Protein AF-A0A556SZ94-F1 (afdb_monomer_lite)

Organism: NCBI:txid1196095

Sequence (83 aa):
MASPNTIYLVTILNTKLKEKLSFFKKLLNPQKTTVNVVDNSTQSHQQNRFVDLTAELIANYHIIEKEAIFCSNIKIAMVAMVN

Radius of gyration: 13.95 Å; chains: 1; bounding box: 36×20×34 Å

Foldseek 3Di:
DDDPQEDEAEDADDPCLVVVLVVVCVVSVVVVHHYAYAHLYLADDDDDPSHPHYNVNLQVVFPDHNPQLHDPPVVSNVVRSVD

Structure (mmCIF, N/CA/C/O backbone):
data_AF-A0A556SZ94-F1
#
_entry.id   AF-A0A556SZ94-F1
#
loop_
_atom_site.group_PDB
_atom_site.id
_atom_site.type_symbol
_atom_site.label_atom_id
_atom_site.label_alt_id
_atom_site.label_comp_id
_atom_site.label_asym_id
_atom_site.label_entity_id
_atom_site.label_seq_id
_atom_site.pdbx_PDB_ins_code
_atom_site.Cartn_x
_atom_site.Cartn_y
_atom_site.Cartn_z
_atom_site.occupancy
_atom_site.B_iso_or_equiv
_atom_site.auth_seq_id
_atom_site.auth_comp_id
_atom_site.auth_asym_id
_atom_site.auth_atom_id
_atom_site.pdbx_PDB_model_num
ATOM 1 N N . MET A 1 1 ? -16.548 -0.786 -5.465 1.00 51.03 1 MET A N 1
ATOM 2 C CA . MET A 1 1 ? -17.180 0.375 -4.800 1.00 51.03 1 MET A CA 1
ATOM 3 C C . MET A 1 1 ? -16.722 0.374 -3.353 1.00 51.03 1 MET A C 1
ATOM 5 O O . MET A 1 1 ? -16.917 -0.636 -2.690 1.00 51.03 1 MET A O 1
ATOM 9 N N . ALA A 1 2 ? -16.040 1.424 -2.889 1.00 55.62 2 ALA A N 1
ATOM 10 C CA . ALA A 1 2 ? -15.685 1.537 -1.475 1.00 55.62 2 ALA A CA 1
ATOM 11 C C . ALA A 1 2 ? -16.973 1.690 -0.652 1.00 55.62 2 ALA A C 1
ATOM 13 O O . ALA A 1 2 ? -17.875 2.424 -1.057 1.00 55.62 2 ALA A O 1
ATOM 14 N N . SER A 1 3 ? -17.085 0.972 0.467 1.00 58.19 3 SER A N 1
ATOM 15 C CA . SER A 1 3 ? -18.198 1.191 1.393 1.00 58.19 3 SER A CA 1
ATOM 16 C C . SER A 1 3 ? -18.091 2.610 1.976 1.00 58.19 3 SER A C 1
ATOM 18 O O . SER A 1 3 ? -16.970 3.112 2.102 1.00 58.19 3 SER A O 1
ATOM 20 N N . PRO A 1 4 ? -19.202 3.262 2.363 1.00 69.81 4 PRO A N 1
ATOM 21 C CA . PRO A 1 4 ? -19.181 4.642 2.860 1.00 69.81 4 PRO A CA 1
ATOM 22 C C . PRO A 1 4 ? -18.296 4.867 4.105 1.00 69.81 4 PRO A C 1
ATOM 24 O O . PRO A 1 4 ? -18.010 6.013 4.430 1.00 69.81 4 PRO A O 1
ATOM 27 N N . ASN A 1 5 ? -17.788 3.802 4.743 1.00 84.38 5 ASN A N 1
ATOM 28 C CA . ASN A 1 5 ? -16.891 3.854 5.901 1.00 84.38 5 ASN A CA 1
ATOM 29 C C . ASN A 1 5 ? -15.534 3.168 5.643 1.00 84.38 5 ASN A C 1
ATOM 31 O O . ASN A 1 5 ? -14.984 2.526 6.537 1.00 84.38 5 ASN A O 1
ATOM 35 N N . THR A 1 6 ? -14.985 3.250 4.429 1.00 87.75 6 THR A N 1
ATOM 36 C CA . THR A 1 6 ? -13.641 2.728 4.127 1.00 87.75 6 THR A CA 1
ATOM 37 C C . THR A 1 6 ? -12.635 3.860 3.934 1.00 87.75 6 THR A C 1
ATOM 39 O O . THR A 1 6 ? -12.843 4.748 3.114 1.00 87.75 6 THR A O 1
ATOM 42 N N . ILE A 1 7 ? -11.511 3.794 4.649 1.00 89.12 7 ILE A N 1
ATOM 43 C CA . ILE A 1 7 ? -10.354 4.674 4.463 1.00 89.12 7 ILE A CA 1
ATOM 44 C C . ILE A 1 7 ? -9.195 3.856 3.902 1.00 89.12 7 ILE A C 1
ATOM 46 O O . ILE A 1 7 ? -8.912 2.752 4.370 1.00 89.12 7 ILE A O 1
ATOM 50 N N . TYR A 1 8 ? -8.497 4.436 2.929 1.00 90.12 8 TYR A N 1
ATOM 51 C CA . TYR A 1 8 ? -7.244 3.913 2.403 1.00 90.12 8 TYR A CA 1
ATOM 52 C C . TYR A 1 8 ? -6.087 4.730 2.972 1.00 90.12 8 TYR A C 1
ATOM 54 O O . TYR A 1 8 ? -5.966 5.925 2.707 1.00 90.12 8 TYR A O 1
ATOM 62 N N . LEU A 1 9 ? -5.244 4.095 3.781 1.00 90.62 9 LEU A N 1
ATOM 63 C CA . LEU A 1 9 ? -4.043 4.709 4.322 1.00 90.62 9 LEU A CA 1
ATOM 64 C C . LEU A 1 9 ? -2.866 4.406 3.395 1.00 90.62 9 LEU A C 1
ATOM 66 O O . LEU A 1 9 ? -2.292 3.319 3.446 1.00 90.62 9 LEU A O 1
ATOM 70 N N . VAL A 1 10 ? -2.517 5.384 2.564 1.00 90.31 10 VAL A N 1
ATOM 71 C CA . VAL A 1 10 ? -1.388 5.295 1.634 1.00 90.31 10 VAL A CA 1
ATOM 72 C C . VAL A 1 10 ? -0.086 5.582 2.378 1.00 90.31 10 VAL A C 1
ATOM 74 O O . VAL A 1 10 ? 0.046 6.598 3.066 1.00 90.31 10 VAL A O 1
ATOM 77 N N . THR A 1 11 ? 0.879 4.673 2.291 1.00 88.94 11 THR A N 1
ATOM 78 C CA . THR A 1 11 ? 2.129 4.764 3.048 1.00 88.94 11 THR A CA 1
ATOM 79 C C . THR A 1 11 ? 3.276 4.052 2.343 1.00 88.94 11 THR A C 1
ATOM 81 O O . THR A 1 11 ? 3.061 3.253 1.447 1.00 88.94 11 THR A O 1
ATOM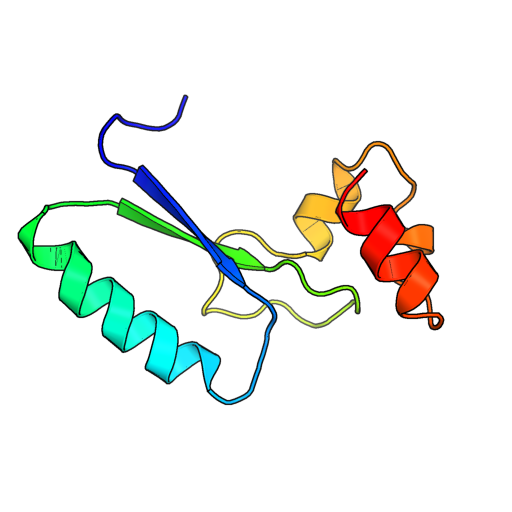 84 N N . ILE A 1 12 ? 4.506 4.342 2.755 1.00 88.00 12 ILE A N 1
ATOM 85 C CA . ILE A 1 12 ? 5.713 3.659 2.281 1.00 88.00 12 ILE A CA 1
ATOM 86 C C . ILE A 1 12 ? 6.185 2.752 3.410 1.00 88.00 12 ILE A C 1
ATOM 88 O O . ILE A 1 12 ? 6.183 3.165 4.583 1.00 88.00 12 ILE A O 1
ATOM 92 N N . LEU A 1 13 ? 6.614 1.535 3.073 1.00 82.38 13 LEU A N 1
ATOM 93 C CA . LEU A 1 13 ? 7.165 0.624 4.065 1.00 82.38 13 LEU A CA 1
ATOM 94 C C . LEU A 1 13 ? 8.360 1.259 4.780 1.00 82.38 13 LEU A C 1
ATOM 96 O O . LEU A 1 13 ? 9.345 1.675 4.179 1.00 82.38 13 LEU A O 1
ATOM 100 N N . ASN A 1 14 ? 8.275 1.324 6.105 1.00 81.19 14 ASN A N 1
ATOM 101 C CA . ASN A 1 14 ? 9.369 1.761 6.960 1.00 81.19 14 ASN A CA 1
ATOM 102 C C . ASN A 1 14 ? 9.333 0.997 8.286 1.00 81.19 14 ASN A C 1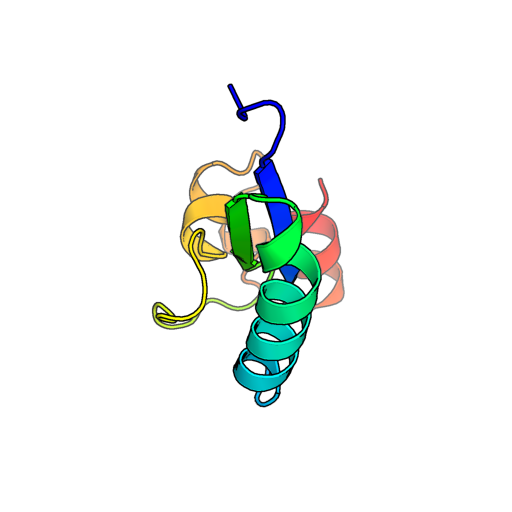
ATOM 104 O O . ASN A 1 14 ? 8.333 0.368 8.640 1.00 81.19 14 ASN A O 1
ATOM 108 N N . THR A 1 15 ? 10.418 1.079 9.053 1.00 74.69 15 THR A N 1
ATOM 109 C CA . THR A 1 15 ? 10.571 0.363 10.331 1.00 74.69 15 THR A CA 1
ATOM 110 C C . THR A 1 15 ? 9.506 0.729 11.368 1.00 74.69 15 THR A C 1
ATOM 112 O O . THR A 1 15 ? 9.151 -0.099 12.202 1.00 74.69 15 THR A O 1
ATOM 115 N N . LYS A 1 16 ? 8.934 1.936 11.287 1.00 83.00 16 LYS A N 1
ATOM 116 C CA . LYS A 1 16 ? 7.888 2.434 12.196 1.00 83.00 16 LYS A CA 1
ATOM 117 C C . LYS A 1 16 ? 6.468 2.194 11.682 1.00 83.00 16 LYS A C 1
ATOM 119 O O . LYS A 1 16 ? 5.508 2.648 12.307 1.00 83.00 16 LYS A O 1
ATOM 124 N N . LEU A 1 17 ? 6.305 1.495 10.557 1.00 83.50 17 LEU A N 1
ATOM 125 C CA . LEU A 1 17 ? 5.003 1.319 9.922 1.00 83.50 17 LEU A CA 1
ATOM 126 C C . LEU A 1 17 ? 4.018 0.635 10.873 1.00 83.50 17 LEU A C 1
ATOM 128 O O . LEU A 1 17 ? 2.918 1.135 11.078 1.00 83.50 17 LEU A O 1
ATOM 132 N N . LYS A 1 18 ? 4.433 -0.454 11.528 1.00 84.31 18 LYS A N 1
ATOM 133 C CA . LYS A 1 18 ? 3.583 -1.199 12.467 1.00 84.31 18 LYS A CA 1
ATOM 134 C C . LYS A 1 18 ? 3.029 -0.309 13.589 1.00 84.31 18 LYS A C 1
ATOM 136 O O . LYS A 1 18 ? 1.845 -0.400 13.912 1.00 84.31 18 LYS A O 1
ATOM 141 N N . GLU A 1 19 ? 3.868 0.544 14.175 1.00 86.56 19 GLU A N 1
ATOM 142 C CA . GLU A 1 19 ? 3.477 1.452 15.262 1.00 86.56 19 GLU A CA 1
ATOM 143 C C . GLU A 1 19 ? 2.488 2.510 14.769 1.00 86.56 19 GLU A C 1
ATOM 145 O O . GLU A 1 19 ? 1.425 2.685 15.369 1.00 86.56 19 GLU A O 1
ATOM 150 N N . LYS A 1 20 ? 2.787 3.144 13.627 1.00 86.56 20 LYS A N 1
ATOM 151 C CA . LYS A 1 20 ? 1.905 4.136 12.996 1.00 86.56 20 LYS A CA 1
ATOM 152 C C . LYS A 1 20 ? 0.544 3.533 12.648 1.00 86.56 20 LYS A C 1
ATOM 154 O O . LYS A 1 20 ? -0.486 4.099 13.003 1.00 86.56 20 LYS A O 1
ATOM 159 N N . LEU A 1 21 ? 0.527 2.357 12.022 1.00 88.12 21 LEU A N 1
ATOM 160 C CA . LEU A 1 21 ? -0.710 1.649 11.685 1.00 88.12 21 LEU A CA 1
ATOM 161 C C . LEU A 1 21 ? -1.523 1.295 12.926 1.00 88.12 21 LEU A C 1
ATOM 163 O O . LEU A 1 21 ? -2.737 1.477 12.934 1.00 88.12 21 LEU A O 1
ATOM 167 N N . SER A 1 22 ? -0.862 0.824 13.984 1.00 87.69 22 SER A N 1
ATOM 168 C CA . SER A 1 22 ? -1.529 0.498 15.248 1.00 87.69 22 SER A CA 1
ATOM 169 C C . SER A 1 22 ? -2.174 1.734 15.878 1.00 87.69 22 SER A C 1
ATOM 171 O O . SER A 1 22 ? -3.284 1.643 16.400 1.00 87.69 22 SER A O 1
ATOM 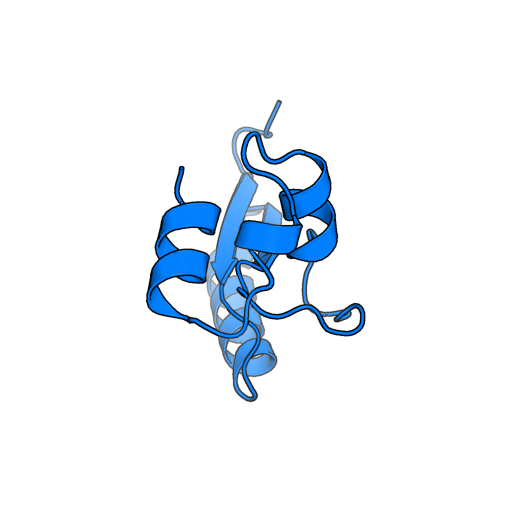173 N N . PHE A 1 23 ? -1.512 2.891 15.801 1.00 89.12 23 PHE A N 1
ATOM 174 C CA . PHE A 1 23 ? -2.063 4.164 16.260 1.00 89.12 23 PHE A CA 1
ATOM 175 C C . PHE A 1 23 ? -3.304 4.578 15.453 1.00 89.12 23 PHE A C 1
ATOM 177 O O . PHE A 1 23 ? -4.362 4.803 16.041 1.00 89.12 23 PHE A O 1
ATOM 184 N N . PHE A 1 24 ? -3.220 4.599 14.118 1.00 87.69 24 PHE A N 1
ATOM 185 C CA . PHE A 1 24 ? -4.356 4.984 13.270 1.00 87.69 24 PHE A CA 1
ATOM 186 C C . PHE A 1 24 ? -5.536 4.020 13.396 1.00 87.69 24 PHE A C 1
ATOM 188 O O . PHE A 1 24 ? -6.674 4.464 13.529 1.00 87.69 24 PHE A O 1
ATOM 195 N N . LYS A 1 25 ? -5.284 2.705 13.428 1.00 85.88 25 LYS A N 1
ATOM 196 C CA . LYS A 1 25 ? -6.348 1.712 13.626 1.00 85.88 25 LYS A CA 1
ATOM 197 C C . LYS A 1 25 ? -7.047 1.909 14.973 1.00 85.88 25 LYS A C 1
ATOM 199 O O . LYS A 1 25 ? -8.269 1.863 15.012 1.00 85.88 25 LYS A O 1
ATOM 204 N N . LYS A 1 26 ? -6.315 2.205 16.057 1.00 88.50 26 LYS A N 1
ATOM 205 C CA . LYS A 1 26 ? -6.924 2.536 17.362 1.00 88.50 26 LYS A CA 1
ATOM 206 C C . LYS A 1 26 ? -7.779 3.802 17.309 1.00 88.50 26 LYS A C 1
ATOM 208 O O . LYS A 1 26 ? -8.864 3.802 17.878 1.00 88.50 26 LYS A O 1
ATOM 213 N N . LEU A 1 27 ? -7.306 4.846 16.629 1.00 87.25 27 LEU A N 1
ATOM 214 C CA . LEU A 1 27 ? -8.031 6.111 16.492 1.00 87.25 27 LEU A CA 1
ATOM 215 C C . LEU A 1 27 ? -9.335 5.953 15.690 1.00 87.25 27 LEU A C 1
ATOM 217 O O . LEU A 1 27 ? -10.338 6.577 16.019 1.00 87.25 27 LEU A O 1
ATOM 221 N N . LEU A 1 28 ? -9.320 5.108 14.656 1.00 84.62 28 LEU A N 1
ATOM 222 C CA . LEU A 1 28 ? -10.434 4.931 13.717 1.00 84.62 28 LEU A CA 1
ATOM 223 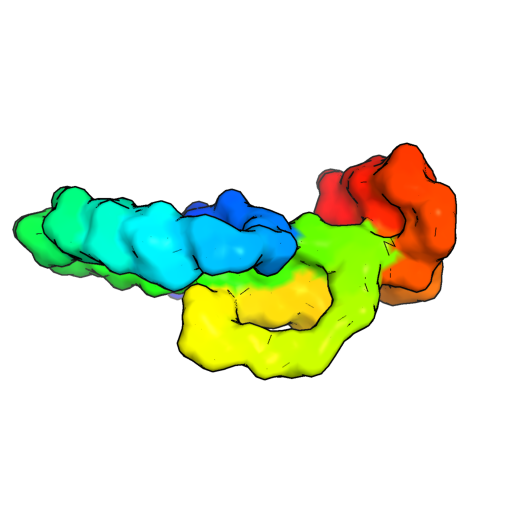C C . LEU A 1 28 ? -11.407 3.805 14.114 1.00 84.62 28 LEU A C 1
ATOM 225 O O . LEU A 1 28 ? -12.546 3.789 13.652 1.00 84.62 28 LEU A O 1
ATOM 229 N N . ASN A 1 29 ? -11.002 2.890 15.003 1.00 78.75 29 ASN A N 1
ATOM 230 C CA . ASN A 1 29 ? -11.835 1.775 15.469 1.00 78.75 29 ASN A CA 1
ATOM 231 C C . ASN A 1 29 ? -13.197 2.204 16.067 1.00 78.75 29 ASN A C 1
ATOM 233 O O . ASN A 1 29 ? -14.206 1.591 15.715 1.00 78.75 29 ASN A O 1
ATOM 237 N N . PRO A 1 30 ? -13.299 3.265 16.900 1.00 78.25 30 PRO A N 1
ATOM 238 C CA . PRO A 1 30 ? -14.584 3.706 17.455 1.00 78.25 30 PRO A CA 1
ATOM 239 C C . PRO A 1 30 ? -15.616 4.124 16.396 1.00 78.25 30 PRO A C 1
ATOM 241 O O . PRO A 1 30 ? -16.812 4.100 16.666 1.00 78.25 30 PRO A O 1
ATOM 244 N N . GLN A 1 31 ? -15.170 4.481 15.188 1.00 78.94 31 GLN A N 1
ATOM 245 C CA . GLN A 1 31 ? -16.026 4.946 14.093 1.00 78.94 31 GLN A CA 1
ATOM 246 C C . GLN A 1 31 ? -16.530 3.801 13.195 1.00 78.94 31 GLN A C 1
ATOM 248 O O . GLN A 1 31 ? -17.247 4.051 12.229 1.00 78.94 31 GLN A O 1
ATOM 253 N N . LYS A 1 32 ? -16.182 2.538 13.508 1.00 81.12 32 LYS A N 1
ATOM 254 C CA . LYS A 1 32 ? -16.453 1.358 12.658 1.00 81.12 32 LYS A CA 1
ATOM 255 C C . LYS A 1 32 ? -15.948 1.543 11.219 1.00 81.12 32 LYS A C 1
ATOM 257 O O . LYS A 1 32 ? -16.557 1.056 10.267 1.00 81.12 32 LYS A O 1
ATOM 262 N N . THR A 1 33 ? -14.835 2.253 11.072 1.00 85.88 33 THR A N 1
ATOM 263 C CA . THR A 1 33 ? -14.213 2.538 9.782 1.00 85.88 33 THR A CA 1
ATOM 264 C C . THR A 1 33 ? -13.296 1.388 9.384 1.00 85.88 33 THR A C 1
ATOM 266 O O . THR A 1 33 ? -12.383 1.022 10.126 1.00 85.88 33 THR A O 1
ATOM 269 N N . THR A 1 34 ? -13.506 0.819 8.201 1.00 87.31 34 THR A N 1
ATOM 270 C CA . THR A 1 34 ? -12.574 -0.140 7.603 1.00 87.31 34 THR A CA 1
ATOM 271 C C . THR A 1 34 ? -11.324 0.604 7.148 1.00 87.31 34 THR A C 1
ATOM 273 O O . THR A 1 34 ? -11.419 1.551 6.372 1.00 87.31 34 THR A O 1
ATOM 276 N N . VAL A 1 35 ? -10.150 0.177 7.611 1.00 88.19 35 VAL A N 1
ATOM 277 C CA . VAL A 1 35 ? -8.866 0.786 7.240 1.00 88.19 35 VAL A CA 1
ATOM 278 C C . VAL A 1 35 ? -8.079 -0.198 6.393 1.00 88.19 35 VAL A C 1
ATOM 280 O O . VAL A 1 35 ? -7.590 -1.193 6.928 1.00 88.19 35 VAL A O 1
ATOM 283 N N . ASN A 1 36 ? -7.934 0.120 5.109 1.00 90.25 36 ASN A N 1
ATOM 284 C CA . ASN A 1 36 ? -7.072 -0.604 4.182 1.00 90.25 36 ASN A CA 1
ATOM 285 C C . ASN A 1 36 ? -5.750 0.145 4.045 1.00 90.25 36 ASN A C 1
ATOM 287 O O . ASN A 1 36 ? -5.731 1.349 3.798 1.00 90.25 36 ASN A O 1
ATOM 291 N N . VAL A 1 37 ? -4.636 -0.546 4.203 1.00 91.06 37 VAL A N 1
ATOM 292 C CA . VAL A 1 37 ? -3.299 0.024 4.093 1.00 91.06 37 VAL A CA 1
ATOM 293 C C . VAL A 1 37 ? -2.766 -0.250 2.696 1.00 91.06 37 VAL A C 1
ATOM 295 O O . VAL A 1 37 ? -2.710 -1.397 2.254 1.00 91.06 37 VAL A O 1
ATOM 298 N N . VAL A 1 38 ? -2.367 0.817 2.016 1.00 91.56 38 VAL A N 1
ATOM 299 C CA . VAL A 1 38 ? -1.872 0.784 0.642 1.00 91.56 38 VAL A CA 1
ATOM 300 C C . VAL A 1 38 ? -0.399 1.138 0.662 1.00 91.56 38 VAL A C 1
ATOM 302 O O . VAL A 1 38 ? -0.016 2.215 1.122 1.00 91.56 38 VAL A O 1
ATOM 305 N N . ASP A 1 39 ? 0.424 0.220 0.190 1.00 90.50 39 ASP A N 1
ATOM 306 C CA . ASP A 1 39 ? 1.851 0.436 0.041 1.00 90.50 39 ASP A CA 1
ATOM 307 C C . ASP A 1 39 ? 2.162 1.166 -1.267 1.00 90.50 39 ASP A C 1
ATOM 309 O O . ASP A 1 39 ? 1.821 0.699 -2.348 1.00 90.50 39 ASP A O 1
ATOM 313 N N . ASN A 1 40 ? 2.838 2.303 -1.149 1.00 89.75 40 ASN A N 1
ATOM 314 C CA . ASN A 1 40 ? 3.204 3.198 -2.240 1.00 89.75 40 ASN A CA 1
ATOM 315 C C . ASN A 1 40 ? 4.726 3.308 -2.407 1.00 89.75 40 ASN A C 1
ATOM 317 O O . ASN A 1 40 ? 5.251 4.355 -2.791 1.00 89.75 40 ASN A O 1
ATOM 321 N N . SER A 1 41 ? 5.454 2.265 -2.008 1.00 89.75 41 SER A N 1
ATOM 322 C CA . SER A 1 41 ? 6.906 2.213 -2.152 1.00 89.75 41 SER A CA 1
ATOM 323 C C . SER A 1 41 ? 7.310 2.156 -3.627 1.00 89.75 41 SER A C 1
ATOM 325 O O . SER A 1 41 ? 6.709 1.448 -4.423 1.00 89.75 41 SER A O 1
ATOM 327 N N . THR A 1 42 ? 8.391 2.845 -3.978 1.00 89.25 42 THR A N 1
ATOM 328 C CA . THR A 1 42 ? 8.977 2.858 -5.331 1.00 89.25 42 THR A CA 1
ATOM 329 C C . THR A 1 42 ? 10.108 1.839 -5.503 1.00 89.25 42 THR A C 1
ATOM 331 O O . THR A 1 42 ? 10.905 1.900 -6.432 1.00 89.25 42 THR A O 1
ATOM 334 N N . GLN A 1 43 ? 10.212 0.891 -4.575 1.00 85.31 43 GLN A N 1
ATOM 335 C CA . GLN A 1 43 ? 11.163 -0.212 -4.630 1.00 85.31 43 GLN A CA 1
ATOM 336 C C . GLN A 1 43 ? 10.390 -1.515 -4.518 1.00 85.31 43 GLN A C 1
ATOM 338 O O . GLN A 1 43 ? 9.547 -1.644 -3.627 1.00 85.31 43 GLN A O 1
ATOM 343 N N . SER A 1 44 ? 10.697 -2.482 -5.383 1.00 81.94 44 SER A N 1
ATOM 344 C CA . SER A 1 44 ? 10.138 -3.824 -5.247 1.00 81.94 44 SER A CA 1
ATOM 345 C C . SER A 1 44 ? 10.702 -4.483 -3.989 1.00 81.94 44 SER A C 1
ATOM 347 O O . SER A 1 44 ? 11.891 -4.375 -3.676 1.00 81.94 44 SER A O 1
ATOM 349 N N . HIS A 1 45 ? 9.826 -5.119 -3.225 1.00 81.19 45 HIS A N 1
ATOM 350 C CA . HIS A 1 45 ? 10.161 -5.771 -1.969 1.00 81.19 45 HIS A CA 1
ATOM 351 C C . HIS A 1 45 ? 9.177 -6.912 -1.696 1.00 81.19 45 HIS A C 1
ATOM 353 O O . HIS A 1 45 ? 8.119 -7.026 -2.315 1.00 81.19 45 HIS A O 1
ATOM 359 N N . GLN A 1 46 ? 9.534 -7.785 -0.755 1.00 74.62 46 GLN A N 1
ATOM 360 C CA . GLN A 1 46 ? 8.695 -8.923 -0.385 1.00 74.62 46 GLN A CA 1
ATOM 361 C C . GLN A 1 46 ? 7.399 -8.480 0.297 1.00 74.62 46 GLN A C 1
ATOM 363 O O . GLN A 1 46 ? 7.392 -7.522 1.067 1.00 74.62 46 GLN A O 1
ATOM 368 N N . GLN A 1 47 ? 6.317 -9.230 0.067 1.00 73.88 47 GLN A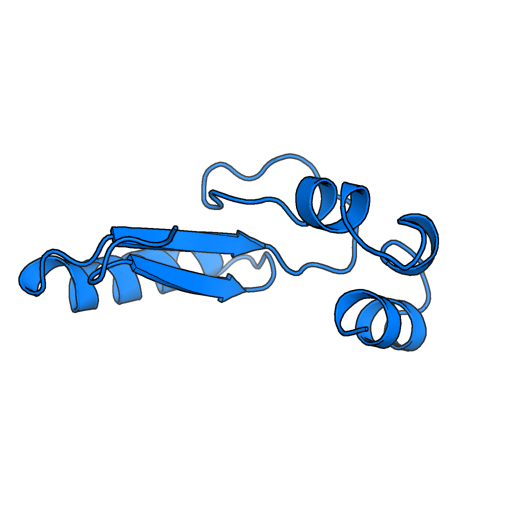 N 1
ATOM 369 C CA . GLN A 1 47 ? 5.010 -8.981 0.676 1.00 73.88 47 GLN A CA 1
ATOM 370 C C . GLN A 1 47 ? 5.112 -8.689 2.177 1.00 73.88 47 GLN A C 1
ATOM 372 O O . GLN A 1 47 ? 5.672 -9.463 2.957 1.00 73.88 47 GLN A O 1
ATOM 377 N N . ASN A 1 48 ? 4.512 -7.573 2.587 1.00 79.00 48 ASN A N 1
ATOM 378 C CA . ASN A 1 48 ? 4.446 -7.175 3.979 1.00 79.00 48 ASN A CA 1
ATOM 379 C C . ASN A 1 48 ? 3.047 -7.451 4.536 1.00 79.00 48 ASN A C 1
ATOM 381 O O . ASN A 1 48 ? 2.060 -6.898 4.071 1.00 79.00 48 ASN A O 1
ATOM 385 N N . ARG A 1 49 ? 2.961 -8.255 5.599 1.00 83.81 49 ARG A N 1
ATOM 386 C CA . ARG A 1 49 ? 1.690 -8.590 6.271 1.00 83.81 49 ARG A CA 1
ATOM 387 C C . ARG A 1 49 ? 0.930 -7.395 6.865 1.00 83.81 49 ARG A C 1
ATOM 389 O O . ARG A 1 49 ? -0.165 -7.572 7.387 1.00 83.81 49 ARG A O 1
ATOM 396 N N . PHE A 1 50 ? 1.549 -6.217 6.915 1.00 84.62 50 PHE A N 1
ATOM 397 C CA . PHE A 1 50 ? 0.942 -5.001 7.450 1.00 84.62 50 PHE A CA 1
ATOM 398 C C . PHE A 1 50 ? 0.238 -4.153 6.387 1.00 84.62 50 PHE A C 1
ATOM 400 O O . PHE A 1 50 ? -0.367 -3.145 6.755 1.00 84.62 50 PHE A O 1
ATOM 407 N N . VAL A 1 51 ? 0.324 -4.536 5.111 1.00 88.19 51 VAL A N 1
ATOM 408 C CA . VAL A 1 51 ? -0.330 -3.834 4.004 1.00 88.19 51 VAL A CA 1
ATOM 409 C C . VAL A 1 51 ? -1.358 -4.739 3.340 1.00 88.19 51 VAL A C 1
ATOM 411 O O . VAL A 1 51 ? -1.144 -5.944 3.223 1.00 88.19 51 VAL A O 1
ATOM 414 N N . ASP A 1 52 ? -2.481 -4.153 2.941 1.00 90.31 52 ASP A N 1
ATOM 415 C CA . ASP A 1 52 ? -3.592 -4.861 2.303 1.00 90.31 52 ASP A CA 1
ATOM 416 C C . ASP A 1 52 ? -3.438 -4.843 0.773 1.00 90.31 52 ASP A C 1
ATOM 418 O O . ASP A 1 52 ? -3.773 -5.812 0.095 1.00 90.31 52 ASP A O 1
ATOM 422 N N . LEU A 1 53 ? -2.875 -3.756 0.232 1.00 90.38 53 LEU A N 1
ATOM 423 C CA . LEU A 1 53 ? -2.495 -3.613 -1.175 1.00 90.38 53 LEU A CA 1
ATOM 424 C C . LEU A 1 53 ? -0.995 -3.317 -1.259 1.00 90.38 53 LEU A C 1
ATOM 426 O O . LEU A 1 53 ? -0.520 -2.375 -0.623 1.00 90.38 53 LEU A O 1
ATOM 430 N N . THR A 1 54 ? -0.252 -4.118 -2.023 1.00 91.44 54 THR A N 1
ATOM 431 C CA . THR A 1 54 ? 1.202 -3.960 -2.192 1.00 91.44 54 THR A CA 1
ATOM 432 C C . THR A 1 54 ? 1.543 -3.011 -3.336 1.00 91.44 54 THR A C 1
ATOM 434 O O . THR A 1 54 ? 0.798 -2.949 -4.317 1.00 91.44 54 THR A O 1
ATOM 437 N N . ALA A 1 55 ? 2.710 -2.358 -3.277 1.00 90.00 55 ALA A N 1
ATOM 438 C CA . ALA A 1 55 ? 3.203 -1.555 -4.398 1.00 90.00 55 ALA A CA 1
ATOM 439 C C . ALA A 1 55 ? 3.315 -2.384 -5.688 1.00 90.00 55 ALA A C 1
ATOM 441 O O . ALA A 1 55 ? 2.976 -1.909 -6.765 1.00 90.00 55 ALA A O 1
ATOM 442 N N . GLU A 1 56 ? 3.720 -3.653 -5.571 1.00 90.50 56 GLU A N 1
ATOM 443 C CA . GLU A 1 56 ? 3.808 -4.599 -6.690 1.00 90.50 56 GLU A CA 1
ATOM 444 C C . GLU A 1 56 ? 2.454 -4.794 -7.392 1.00 90.50 56 GLU A C 1
ATOM 446 O O . GLU A 1 56 ? 2.376 -4.804 -8.619 1.00 90.50 56 GLU A O 1
ATOM 451 N N . LEU A 1 57 ? 1.377 -4.934 -6.611 1.00 90.00 57 LEU A N 1
ATOM 452 C CA . LEU A 1 57 ? 0.030 -5.080 -7.148 1.00 90.00 57 LEU A CA 1
ATOM 453 C C . LEU A 1 57 ? -0.410 -3.794 -7.844 1.00 90.00 57 LEU A C 1
ATOM 455 O O . LEU A 1 57 ? -0.948 -3.869 -8.941 1.00 90.00 57 LEU A O 1
ATOM 459 N N . ILE A 1 58 ? -0.162 -2.634 -7.231 1.00 89.00 58 ILE A N 1
ATOM 460 C CA . ILE A 1 58 ? -0.509 -1.331 -7.812 1.00 89.00 58 ILE A CA 1
ATOM 461 C C . ILE A 1 58 ? 0.223 -1.131 -9.139 1.00 89.00 58 ILE A C 1
ATOM 463 O O . ILE A 1 58 ? -0.415 -0.796 -10.132 1.00 89.00 58 ILE A O 1
ATOM 467 N N . ALA A 1 59 ? 1.524 -1.419 -9.177 1.00 90.06 59 ALA A N 1
ATOM 468 C CA . ALA A 1 59 ? 2.348 -1.285 -10.371 1.00 90.06 59 ALA A CA 1
ATOM 469 C C . ALA A 1 59 ? 1.863 -2.160 -11.542 1.00 90.06 59 ALA A C 1
ATOM 471 O O . ALA A 1 59 ? 1.974 -1.749 -12.690 1.00 90.06 59 ALA A O 1
ATOM 472 N N . ASN A 1 60 ? 1.272 -3.332 -11.277 1.00 89.62 60 ASN A N 1
ATOM 473 C CA . ASN A 1 60 ? 0.719 -4.195 -12.332 1.00 89.62 60 ASN A CA 1
ATOM 474 C C . ASN A 1 60 ? -0.549 -3.628 -12.998 1.00 89.62 60 ASN A C 1
ATOM 476 O O . ASN A 1 60 ? -0.884 -4.037 -14.106 1.00 89.62 60 ASN A O 1
ATOM 480 N N . TYR A 1 61 ? -1.273 -2.734 -12.320 1.00 88.31 61 TYR A N 1
ATOM 481 C CA . TYR A 1 61 ? -2.462 -2.059 -12.861 1.00 88.31 61 TYR A CA 1
ATOM 482 C C . TYR A 1 61 ? -2.178 -0.613 -13.274 1.00 88.31 61 TYR A C 1
ATOM 484 O O . TYR A 1 61 ? -3.097 0.121 -13.639 1.00 88.31 61 TYR A O 1
ATOM 492 N N . HIS A 1 62 ? -0.923 -0.193 -13.173 1.00 85.69 62 HIS A N 1
ATOM 493 C CA . HIS A 1 62 ? -0.514 1.170 -13.417 1.00 85.69 62 HIS A CA 1
ATOM 494 C C . HIS A 1 62 ? -0.368 1.424 -14.922 1.00 85.69 62 HIS A C 1
ATOM 496 O O . HIS A 1 62 ? 0.050 0.541 -15.670 1.00 85.69 62 HIS A O 1
ATOM 502 N N . ILE A 1 63 ? -0.744 2.621 -15.386 1.00 87.06 63 ILE A N 1
ATOM 503 C CA . ILE A 1 63 ? -0.700 2.949 -16.821 1.00 87.06 63 ILE A CA 1
ATOM 504 C C . ILE A 1 63 ? 0.741 3.037 -17.331 1.00 87.06 63 ILE A C 1
ATOM 506 O O . ILE A 1 63 ? 1.038 2.679 -18.468 1.00 87.06 63 ILE A O 1
ATOM 510 N N . ILE A 1 64 ? 1.632 3.506 -16.458 1.00 85.88 64 ILE A N 1
ATOM 511 C CA . ILE A 1 64 ? 3.075 3.467 -16.656 1.00 85.88 64 ILE A CA 1
ATOM 512 C C . ILE A 1 64 ? 3.588 2.073 -16.303 1.00 85.88 64 ILE A C 1
ATOM 514 O O . ILE A 1 64 ? 3.225 1.522 -15.265 1.00 85.88 64 ILE A O 1
ATOM 518 N N . GLU A 1 65 ? 4.475 1.554 -17.152 1.00 86.50 65 GLU A N 1
ATOM 519 C CA . GLU A 1 65 ? 5.174 0.288 -16.956 1.00 86.50 65 GLU A CA 1
ATOM 520 C C . GLU A 1 65 ? 5.813 0.191 -15.563 1.00 86.50 65 GLU A C 1
ATOM 522 O O . GLU A 1 65 ? 6.443 1.126 -15.050 1.00 86.50 65 GLU A O 1
ATOM 527 N N . LYS A 1 66 ? 5.672 -0.987 -14.958 1.00 88.69 66 LYS A N 1
A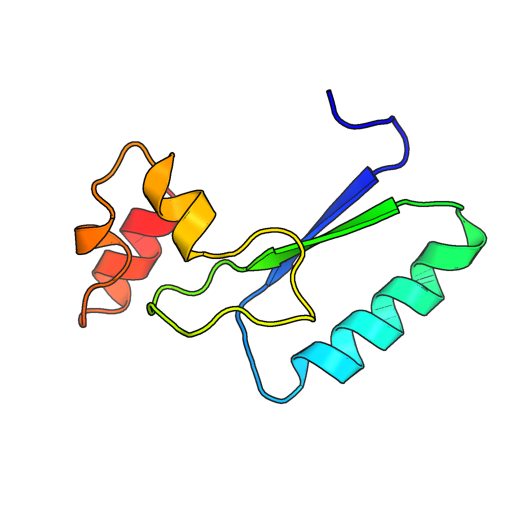TOM 528 C CA . LYS A 1 66 ? 6.169 -1.321 -13.621 1.00 88.69 66 LYS A CA 1
ATOM 529 C C . LYS A 1 66 ? 7.665 -1.031 -13.455 1.00 88.69 66 LYS A C 1
ATOM 531 O O . LYS A 1 66 ? 8.112 -0.642 -12.375 1.00 88.69 66 LYS A O 1
ATOM 536 N N . GLU A 1 67 ? 8.437 -1.190 -14.519 1.00 88.69 67 GLU A N 1
ATOM 537 C CA . GLU A 1 67 ? 9.873 -0.939 -14.596 1.00 88.69 67 GLU A CA 1
ATOM 538 C C . GLU A 1 67 ? 10.222 0.525 -14.297 1.00 88.69 67 GLU A C 1
ATOM 540 O O . GLU A 1 67 ? 11.248 0.801 -13.671 1.00 88.69 67 GLU A O 1
ATOM 545 N N . ALA A 1 68 ? 9.364 1.470 -14.690 1.00 86.75 68 ALA A N 1
ATOM 546 C CA . ALA A 1 68 ? 9.568 2.886 -14.402 1.00 86.75 68 ALA A CA 1
ATOM 547 C C . ALA A 1 68 ? 9.272 3.223 -12.930 1.00 86.75 68 ALA A C 1
ATOM 549 O O . ALA A 1 68 ? 9.916 4.107 -12.359 1.00 86.75 68 ALA A O 1
ATOM 550 N N . ILE A 1 69 ? 8.340 2.493 -12.305 1.00 88.19 69 ILE A N 1
ATOM 551 C CA . ILE A 1 69 ? 7.972 2.628 -10.886 1.00 88.19 69 ILE A CA 1
ATOM 552 C C . ILE A 1 69 ? 9.046 2.018 -9.982 1.00 88.19 69 ILE A C 1
ATOM 554 O O . ILE A 1 69 ? 9.362 2.590 -8.942 1.00 88.19 69 ILE A O 1
ATOM 558 N N . PHE A 1 70 ? 9.636 0.888 -10.377 1.00 91.12 70 PHE A N 1
ATOM 559 C CA . PHE A 1 70 ? 10.686 0.195 -9.624 1.00 91.12 70 PHE A CA 1
ATOM 560 C C . PHE A 1 70 ? 12.074 0.407 -10.229 1.00 91.12 70 PHE A C 1
ATOM 562 O O . PHE A 1 70 ? 12.822 -0.545 -10.456 1.00 91.12 70 PHE A O 1
ATOM 569 N N . CYS A 1 71 ? 12.441 1.666 -10.469 1.00 89.94 71 CYS A N 1
ATOM 570 C CA . CYS A 1 71 ? 13.766 2.018 -10.971 1.00 89.94 71 CYS A CA 1
ATOM 571 C C . CYS A 1 71 ? 14.694 2.552 -9.866 1.00 89.94 71 CYS A C 1
ATOM 573 O O . CYS A 1 71 ? 14.270 3.008 -8.804 1.00 89.94 71 CYS A O 1
ATOM 575 N N . SER A 1 72 ? 16.004 2.518 -10.123 1.00 88.69 72 SER A N 1
ATOM 576 C CA . SER A 1 72 ? 17.022 3.008 -9.182 1.00 88.69 72 SER A CA 1
ATOM 577 C C . SER A 1 72 ? 17.004 4.531 -9.007 1.00 88.69 72 SER A C 1
ATOM 579 O O . SER A 1 72 ? 17.496 5.050 -8.003 1.00 88.69 72 SER A O 1
ATOM 581 N N . ASN A 1 73 ? 16.428 5.265 -9.964 1.00 91.44 73 ASN A N 1
ATOM 582 C CA . ASN A 1 73 ? 16.299 6.712 -9.890 1.00 91.44 73 ASN A CA 1
ATOM 583 C C . ASN A 1 73 ? 15.006 7.101 -9.167 1.00 91.44 73 ASN A C 1
ATOM 585 O O . ASN A 1 73 ? 13.936 7.179 -9.767 1.00 91.44 73 ASN A O 1
ATOM 589 N N . ILE A 1 74 ? 15.132 7.438 -7.883 1.00 87.00 74 ILE A N 1
ATOM 590 C CA . ILE A 1 74 ? 13.986 7.758 -7.026 1.00 87.00 74 ILE A CA 1
ATOM 591 C C . ILE A 1 74 ? 13.108 8.901 -7.557 1.00 87.00 74 ILE A C 1
ATOM 593 O O . ILE A 1 74 ? 11.902 8.880 -7.341 1.00 87.00 74 ILE A O 1
ATOM 597 N N . LYS A 1 75 ? 13.673 9.878 -8.283 1.00 89.19 75 LYS A N 1
ATOM 598 C CA . LYS A 1 75 ? 12.883 10.985 -8.848 1.00 89.19 75 LYS A CA 1
ATOM 599 C C . LYS A 1 75 ? 11.957 10.487 -9.952 1.00 89.19 75 LYS A C 1
ATOM 601 O O . LYS A 1 75 ? 10.786 10.843 -9.959 1.00 89.19 75 LYS A O 1
ATOM 606 N N . ILE A 1 76 ? 12.482 9.656 -10.852 1.00 90.19 76 ILE A N 1
ATOM 607 C CA . ILE A 1 76 ? 11.699 9.049 -11.934 1.00 90.19 76 ILE A CA 1
ATOM 608 C C . ILE A 1 76 ? 10.645 8.124 -11.333 1.00 90.19 76 ILE A C 1
ATOM 610 O O . ILE A 1 76 ? 9.475 8.243 -11.669 1.00 90.19 76 ILE A O 1
ATOM 614 N N . ALA A 1 77 ? 11.045 7.288 -10.378 1.00 89.44 77 ALA A N 1
ATOM 615 C CA . ALA A 1 77 ? 10.164 6.334 -9.726 1.00 89.44 77 ALA A CA 1
ATOM 616 C C . ALA A 1 77 ? 8.986 7.002 -8.990 1.00 89.44 77 ALA A C 1
ATOM 618 O O . ALA A 1 77 ? 7.846 6.556 -9.098 1.00 89.44 77 ALA A O 1
ATOM 619 N N . MET A 1 78 ? 9.236 8.109 -8.278 1.00 87.69 78 MET A N 1
ATOM 620 C CA . MET A 1 78 ? 8.180 8.878 -7.607 1.00 87.69 78 MET A CA 1
ATOM 621 C C . MET A 1 78 ? 7.226 9.544 -8.595 1.00 87.69 78 MET A C 1
ATOM 623 O O . MET A 1 78 ? 6.027 9.571 -8.346 1.00 87.69 78 MET A O 1
ATOM 627 N N . VAL A 1 79 ? 7.746 10.087 -9.700 1.00 89.56 79 VAL A N 1
ATOM 628 C CA . VAL A 1 79 ? 6.910 10.679 -10.752 1.00 89.56 79 VAL A CA 1
ATOM 629 C C . VAL A 1 79 ? 6.088 9.598 -11.447 1.00 89.56 79 VAL A C 1
ATOM 631 O O . VAL A 1 79 ? 4.910 9.818 -11.697 1.00 89.56 79 VAL A O 1
ATOM 634 N N . ALA A 1 80 ? 6.677 8.431 -11.714 1.00 87.25 80 ALA A N 1
ATOM 635 C CA . ALA A 1 80 ? 5.972 7.303 -12.301 1.00 87.25 80 ALA A CA 1
ATOM 636 C C . ALA A 1 80 ? 4.817 6.851 -11.400 1.00 87.25 80 ALA A C 1
ATOM 638 O O . ALA A 1 80 ? 3.699 6.807 -11.868 1.00 87.25 80 ALA A O 1
ATOM 639 N N . MET A 1 81 ? 5.040 6.633 -10.101 1.00 85.94 81 MET A N 1
ATOM 640 C CA . MET A 1 81 ? 4.007 6.138 -9.171 1.00 85.94 81 MET A CA 1
ATOM 641 C C . MET A 1 81 ? 2.788 7.069 -8.989 1.00 85.94 81 MET A C 1
ATOM 643 O O . MET A 1 81 ? 1.764 6.655 -8.449 1.00 85.94 81 MET A O 1
ATOM 647 N N . VAL A 1 82 ? 2.911 8.349 -9.350 1.00 85.12 82 VAL A N 1
ATOM 648 C CA . VAL A 1 82 ? 1.847 9.353 -9.177 1.00 85.12 82 VAL A CA 1
ATOM 649 C C . VAL A 1 82 ? 1.018 9.559 -10.455 1.00 85.12 82 VAL A C 1
ATOM 651 O O . VAL A 1 82 ? -0.080 10.106 -10.354 1.00 85.12 82 VAL A O 1
ATOM 654 N N . ASN A 1 83 ? 1.523 9.156 -11.628 1.00 78.88 83 ASN A N 1
ATOM 655 C CA . ASN A 1 83 ? 0.931 9.457 -12.942 1.00 78.88 83 ASN A CA 1
ATOM 656 C C . ASN A 1 83 ? 0.215 8.261 -13.569 1.00 78.88 83 ASN A C 1
ATOM 658 O O . ASN A 1 83 ? -1.004 8.360 -13.818 1.00 78.88 83 ASN A O 1
#

pLDDT: mean 85.26, std 7.37, range [51.03, 91.56]

Secondary structure (DSSP, 8-state):
---TTEEEEEE---TTHHHHHHHHHHHHGGGT-EEEEEE--SS-----TT-SB-HHHHHHT-SS-HHHHT-S-HHHHHHHHH-